Protein AF-A0A1Y1WEI0-F1 (afdb_monomer)

InterPro domains:
  IPR001841 Zinc finger, RING-type [PF13639] (22-65)
  IPR001841 Zinc finger, RING-type [PS50089] (23-65)
  IPR001841 Zinc finger, RING-type [SM00184] (23-64)
  IPR011016 Zinc finger, RING-CH-type [SM00744] (22-65)
  IPR013083 Zinc finger, RING/FYVE/PHD-type [G3DSA:3.30.40.10] (2-68)
  IPR051834 RING finger E3 ubiquitin-protein ligase [PTHR45931] (2-68)

pLDDT: mean 80.34, std 11.6, range [48.84, 91.12]

Foldseek 3Di:
DVPLVPFDKDFDDPDDDDDDQAAPQVRHGRDGRFIWTQDPVRDIHGSVRVVCCCVPPHQADPPPRHHD

Mean predicted aligned error: 6.44 Å

Organism: NCBI:t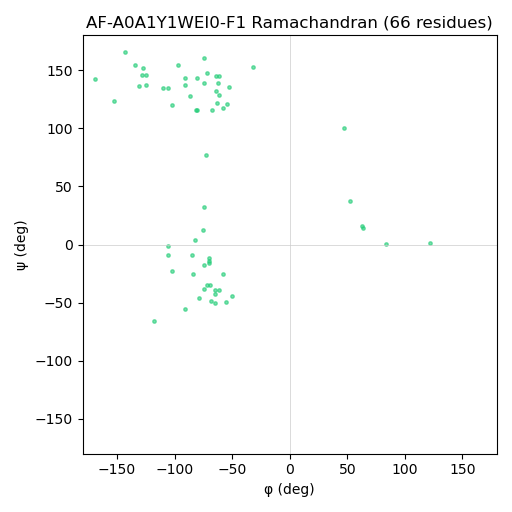xid61395

Sequence (68 aa):
DEQFESLPTEVSKPKGEQHPETCVICLSDFKAGKILVTLPCSHVFHKDCVRTWLTKKSETCPLCKESV

Radius of gyration: 11.43 Å; Cα contacts (8 Å, |Δi|>4): 94; chains: 1; bounding box: 23×25×33 Å

Secondary structure (DSSP, 8-state):
-HHHHTS-EEEPPS--SSS--EETTTTEE--TT-EEEE-TTS-EEEHHHHHHHHHHT-SB-TTT--B-

Structure (mmCIF, N/CA/C/O backbone):
data_AF-A0A1Y1WEI0-F1
#
_entry.id   AF-A0A1Y1WEI0-F1
#
loop_
_atom_site.group_PDB
_atom_site.id
_atom_site.type_symbol
_atom_site.label_atom_id
_atom_site.label_alt_id
_atom_site.label_comp_id
_atom_site.label_asym_id
_atom_site.label_entity_id
_atom_site.label_seq_id
_atom_site.pdbx_PDB_ins_code
_atom_site.Cartn_x
_atom_site.Cartn_y
_atom_site.Cartn_z
_atom_site.occupancy
_atom_site.B_iso_or_equiv
_atom_site.auth_seq_id
_atom_site.auth_comp_id
_atom_site.auth_asym_id
_atom_site.auth_atom_id
_atom_site.pdbx_PDB_model_num
ATOM 1 N N . ASP A 1 1 ? -7.880 14.028 9.528 1.00 53.97 1 ASP A N 1
ATOM 2 C CA . ASP A 1 1 ? -6.640 13.430 9.002 1.00 53.97 1 ASP A CA 1
ATOM 3 C C . ASP A 1 1 ? -6.418 13.968 7.588 1.00 53.97 1 ASP A C 1
ATOM 5 O O . ASP A 1 1 ? -6.601 13.269 6.602 1.00 53.97 1 ASP A O 1
ATOM 9 N N . GLU A 1 2 ? -6.143 15.272 7.487 1.00 60.47 2 GLU A N 1
ATOM 10 C CA . GLU A 1 2 ? -6.102 16.025 6.213 1.00 60.47 2 GLU A CA 1
ATOM 11 C C . GLU A 1 2 ? -4.908 15.649 5.317 1.00 60.47 2 GLU A C 1
ATOM 13 O O . GLU A 1 2 ? -4.905 15.930 4.118 1.00 60.47 2 GLU A O 1
ATOM 18 N N . GLN A 1 3 ? -3.902 14.972 5.879 1.00 63.69 3 GLN A N 1
ATOM 19 C CA . GLN A 1 3 ? -2.656 14.645 5.182 1.00 63.69 3 GLN A CA 1
ATOM 20 C C . GLN A 1 3 ? -2.862 13.598 4.078 1.00 63.69 3 GLN A C 1
ATOM 22 O O . GLN A 1 3 ? -2.254 13.681 3.016 1.00 63.69 3 GLN A O 1
ATOM 27 N N . PHE A 1 4 ? -3.776 12.643 4.277 1.00 68.00 4 PHE A N 1
ATOM 28 C CA . PHE A 1 4 ? -4.004 11.570 3.307 1.00 68.00 4 PHE A CA 1
ATOM 29 C C . PHE A 1 4 ? -4.966 11.958 2.174 1.00 68.00 4 PHE A C 1
ATOM 31 O O . PHE A 1 4 ? -4.917 11.385 1.085 1.00 68.00 4 PHE A O 1
ATOM 38 N N . GLU A 1 5 ? -5.861 12.920 2.413 1.00 67.06 5 GLU A N 1
ATOM 39 C CA . GLU A 1 5 ? -6.860 13.355 1.425 1.00 67.06 5 GLU A CA 1
ATOM 40 C C . GLU A 1 5 ? -6.255 14.205 0.302 1.00 67.06 5 GLU A C 1
ATOM 42 O O . GLU A 1 5 ? -6.846 14.310 -0.771 1.00 67.06 5 GLU A O 1
ATOM 47 N N . SER A 1 6 ? -5.052 14.736 0.525 1.00 73.19 6 SER A N 1
ATOM 48 C CA . SER A 1 6 ? -4.309 15.550 -0.440 1.00 73.19 6 SER A CA 1
ATOM 49 C C . SER A 1 6 ? -3.486 14.724 -1.439 1.00 73.19 6 SER A C 1
ATOM 51 O O . SER A 1 6 ? -2.942 15.281 -2.391 1.00 73.19 6 SER A O 1
ATOM 53 N N . LEU A 1 7 ? -3.373 13.403 -1.245 1.00 75.25 7 LEU A N 1
ATOM 54 C CA . LEU A 1 7 ? -2.566 12.551 -2.117 1.00 75.25 7 LEU A CA 1
ATOM 55 C C . LEU A 1 7 ? -3.252 12.314 -3.474 1.00 75.25 7 LEU A C 1
ATOM 57 O O . LEU A 1 7 ? -4.461 12.052 -3.522 1.00 75.25 7 LEU A O 1
ATOM 61 N N . PRO A 1 8 ? -2.490 12.332 -4.584 1.00 78.25 8 PRO A N 1
ATOM 62 C CA . PRO A 1 8 ? -3.031 12.053 -5.904 1.00 78.25 8 PRO A CA 1
ATOM 63 C C . PRO A 1 8 ? -3.548 10.614 -5.962 1.00 78.25 8 PRO A C 1
ATOM 65 O O . PRO A 1 8 ? -2.822 9.647 -5.719 1.00 78.25 8 PRO A O 1
ATOM 68 N N . THR A 1 9 ? -4.837 10.481 -6.278 1.00 84.69 9 THR A N 1
ATOM 69 C CA . THR A 1 9 ? -5.489 9.185 -6.464 1.00 84.69 9 THR A CA 1
ATOM 70 C C . THR A 1 9 ? -5.828 8.986 -7.926 1.00 84.69 9 THR A C 1
ATOM 72 O O . THR A 1 9 ? -6.360 9.879 -8.583 1.00 84.69 9 THR A O 1
ATOM 75 N N . GLU A 1 10 ? -5.531 7.798 -8.430 1.00 84.50 10 GLU A N 1
ATOM 76 C CA . GLU A 1 10 ? -5.758 7.430 -9.818 1.00 84.50 10 GLU A CA 1
ATOM 77 C C . GLU A 1 10 ? -6.526 6.116 -9.875 1.00 84.50 10 GLU A C 1
ATOM 79 O O . GLU A 1 10 ? -6.378 5.236 -9.028 1.00 84.50 10 GLU A O 1
ATOM 84 N N . VAL A 1 11 ? -7.393 5.971 -10.870 1.00 82.75 11 VAL A N 1
ATOM 85 C CA . VAL A 1 11 ? -8.121 4.718 -11.079 1.00 82.75 11 VAL A CA 1
ATOM 86 C C . VAL A 1 11 ? -7.253 3.801 -11.930 1.00 82.75 11 VAL A C 1
ATOM 88 O O . VAL A 1 11 ? -6.822 4.202 -13.012 1.00 82.75 11 VAL A O 1
ATOM 91 N N . SER A 1 12 ? -7.034 2.567 -11.464 1.00 78.56 12 SER A N 1
ATOM 92 C CA . SER A 1 12 ? -6.313 1.555 -12.241 1.00 78.56 12 SER A CA 1
ATOM 93 C C . SER A 1 12 ? -6.977 1.383 -13.611 1.00 78.56 12 SER A C 1
ATOM 95 O O . SER A 1 12 ? -8.170 1.056 -13.695 1.00 78.56 12 SER A O 1
ATOM 97 N N . LYS A 1 13 ? -6.210 1.622 -14.681 1.00 68.25 13 LYS A N 1
ATOM 98 C CA . LYS A 1 13 ? -6.628 1.385 -16.065 1.00 68.25 13 LYS A CA 1
ATOM 99 C C . LYS A 1 13 ? -6.237 -0.034 -16.489 1.00 68.25 13 LYS A C 1
ATOM 101 O O . LYS A 1 13 ? -5.170 -0.509 -16.108 1.00 68.25 13 LYS A O 1
ATOM 106 N N . PRO A 1 14 ? -7.062 -0.716 -17.299 1.00 58.84 14 PRO A N 1
ATOM 107 C CA . PRO A 1 14 ? -6.683 -2.006 -17.853 1.00 58.84 14 PRO A CA 1
ATOM 108 C C . PRO A 1 14 ? -5.522 -1.838 -18.850 1.00 58.84 14 PRO A C 1
ATOM 110 O O . PRO A 1 14 ? -5.682 -1.199 -19.884 1.00 58.84 14 PRO A O 1
ATOM 113 N N . LYS A 1 15 ? -4.378 -2.436 -18.499 1.00 48.84 15 LYS A N 1
ATOM 114 C CA . LYS A 1 15 ? -3.238 -2.849 -19.337 1.00 48.84 15 LYS A CA 1
ATOM 115 C C . LYS A 1 15 ? -2.701 -1.829 -20.360 1.00 48.84 15 LYS A C 1
ATOM 117 O O . LYS A 1 15 ? -3.156 -1.743 -21.498 1.00 48.84 15 LYS A O 1
ATOM 122 N N . GLY A 1 16 ? -1.606 -1.186 -19.968 1.00 51.44 16 GLY A N 1
ATOM 123 C CA . GLY A 1 16 ? -0.554 -0.665 -20.839 1.00 51.44 16 GLY A CA 1
ATOM 124 C C . GLY A 1 16 ? 0.736 -0.660 -20.018 1.00 51.44 16 GLY A C 1
ATOM 125 O O . GLY A 1 16 ? 0.719 -0.138 -18.907 1.00 51.44 16 GLY A O 1
ATOM 126 N N . GLU A 1 17 ? 1.772 -1.339 -20.514 1.00 53.50 17 GLU A N 1
ATOM 127 C CA . GLU A 1 17 ? 3.103 -1.552 -19.916 1.00 53.50 17 GLU A CA 1
ATOM 128 C C . GLU A 1 17 ? 3.633 -0.388 -19.030 1.00 53.50 17 GLU A C 1
ATOM 130 O O . GLU A 1 17 ? 3.336 0.773 -19.305 1.00 53.50 17 GLU A O 1
ATOM 135 N N . GLN A 1 18 ? 4.495 -0.721 -18.046 1.00 52.84 18 GLN A N 1
ATOM 136 C CA . GLN A 1 18 ? 5.525 0.110 -17.357 1.00 52.84 18 GLN A CA 1
ATOM 137 C C . GLN A 1 18 ? 5.447 0.280 -15.807 1.00 52.84 18 GLN 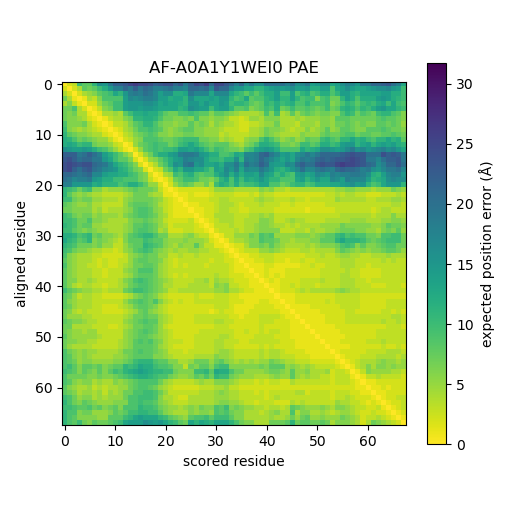A C 1
ATOM 139 O O . GLN A 1 18 ? 6.333 0.923 -15.249 1.00 52.84 18 GLN A O 1
ATOM 144 N N . HIS A 1 19 ? 4.503 -0.317 -15.057 1.00 54.94 19 HIS A N 1
ATOM 145 C CA . HIS A 1 19 ? 4.424 -0.142 -13.580 1.00 54.94 19 HIS A CA 1
ATOM 146 C C . HIS A 1 19 ? 4.203 -1.471 -12.834 1.00 54.94 19 HIS A C 1
ATOM 148 O O . HIS A 1 19 ? 3.628 -2.388 -13.424 1.00 54.94 19 HIS A O 1
ATOM 154 N N . PRO A 1 20 ? 4.612 -1.607 -11.551 1.00 63.38 20 PRO A N 1
ATOM 155 C CA . PRO A 1 20 ? 4.267 -2.783 -10.754 1.00 63.38 20 PRO A CA 1
ATOM 156 C C . PRO A 1 20 ? 2.742 -2.935 -10.687 1.00 63.38 20 PRO A C 1
ATOM 158 O O . PRO A 1 20 ? 2.048 -2.068 -10.169 1.00 63.38 20 PRO A O 1
ATOM 161 N N . GLU A 1 21 ? 2.218 -4.041 -11.219 1.00 71.25 21 GLU A N 1
ATOM 162 C CA . GLU A 1 21 ? 0.771 -4.306 -11.291 1.00 71.25 21 GLU A CA 1
ATOM 163 C C . GLU A 1 21 ? 0.201 -4.870 -9.977 1.00 71.25 21 GLU A C 1
ATOM 165 O O . GLU A 1 21 ? -0.983 -5.187 -9.906 1.00 71.25 21 GLU A O 1
ATOM 170 N N . THR A 1 22 ? 1.011 -4.993 -8.922 1.00 84.12 22 THR A N 1
ATOM 171 C CA . THR A 1 22 ? 0.625 -5.626 -7.655 1.00 84.12 22 THR A CA 1
ATOM 172 C C . THR A 1 22 ? 0.844 -4.714 -6.456 1.00 84.12 22 THR A C 1
ATOM 174 O O . THR A 1 22 ? 1.873 -4.058 -6.298 1.00 84.12 22 THR A O 1
ATOM 177 N N . CYS A 1 23 ? -0.131 -4.701 -5.551 1.00 88.25 23 CYS A N 1
ATOM 178 C CA . CYS A 1 23 ? -0.020 -3.993 -4.287 1.00 88.25 23 CYS A CA 1
ATOM 179 C C . CYS A 1 23 ? 0.774 -4.831 -3.286 1.00 88.25 23 CYS A C 1
ATOM 181 O O . CYS A 1 23 ? 0.285 -5.863 -2.839 1.00 88.25 23 CYS A O 1
ATOM 183 N N . VAL A 1 24 ? 1.942 -4.368 -2.843 1.00 87.69 24 VAL A N 1
ATOM 184 C CA . VAL A 1 24 ? 2.775 -5.129 -1.886 1.00 87.69 24 VAL A CA 1
ATOM 185 C C . VAL A 1 24 ? 2.196 -5.220 -0.468 1.00 87.69 24 VAL A C 1
ATOM 187 O O . VAL A 1 24 ? 2.666 -6.015 0.335 1.00 87.69 24 VAL A O 1
ATOM 190 N N . ILE A 1 25 ? 1.163 -4.433 -0.150 1.00 88.88 25 ILE A N 1
ATOM 191 C CA . ILE A 1 25 ? 0.501 -4.466 1.165 1.00 88.88 25 ILE A CA 1
ATOM 192 C C . ILE A 1 25 ? -0.459 -5.656 1.258 1.00 88.88 25 ILE A C 1
ATOM 194 O O . ILE A 1 25 ? -0.476 -6.360 2.263 1.00 88.88 25 ILE A O 1
ATOM 198 N N . CYS A 1 26 ? -1.276 -5.871 0.222 1.00 90.38 26 CYS A N 1
ATOM 199 C CA . CYS A 1 26 ? -2.251 -6.965 0.174 1.00 90.38 26 CYS A CA 1
ATOM 200 C C . CYS A 1 26 ? -1.851 -8.110 -0.766 1.00 90.38 26 CYS A C 1
ATOM 202 O O . CYS A 1 26 ? -2.590 -9.085 -0.866 1.00 90.38 26 CYS A O 1
ATOM 204 N N . LEU A 1 27 ? -0.706 -7.988 -1.446 1.00 87.94 27 LEU A N 1
ATOM 205 C CA . LEU A 1 27 ? -0.177 -8.938 -2.430 1.00 87.94 27 LEU A CA 1
ATOM 206 C C . LEU A 1 27 ? -1.201 -9.289 -3.524 1.00 87.94 27 LEU A C 1
ATOM 208 O O . LEU A 1 27 ? -1.302 -10.432 -3.957 1.00 87.94 27 LEU A O 1
ATOM 212 N N . SER A 1 28 ? -1.995 -8.299 -3.938 1.00 87.19 28 SER A N 1
ATOM 213 C CA . SER A 1 28 ? -3.077 -8.448 -4.918 1.00 87.19 28 SER A CA 1
ATOM 214 C C . SER A 1 28 ? -2.907 -7.480 -6.079 1.00 87.19 28 SER A C 1
ATOM 216 O O . SER A 1 28 ? -2.462 -6.345 -5.884 1.00 87.19 28 SER A O 1
ATOM 218 N N . ASP A 1 29 ? -3.309 -7.922 -7.269 1.00 85.56 29 ASP A N 1
ATOM 219 C CA . ASP A 1 29 ? -3.216 -7.136 -8.496 1.00 85.56 29 ASP A CA 1
ATOM 220 C C . ASP A 1 29 ? -4.099 -5.882 -8.457 1.00 85.56 29 ASP A C 1
ATOM 222 O O . ASP A 1 29 ? -5.223 -5.887 -7.934 1.00 85.56 29 ASP A O 1
ATOM 226 N N . PHE A 1 30 ? -3.609 -4.814 -9.082 1.00 85.19 30 PHE A N 1
ATOM 227 C CA . PHE A 1 30 ? -4.324 -3.564 -9.298 1.00 85.19 30 PHE A CA 1
ATOM 228 C C . PHE A 1 30 ? -5.404 -3.746 -10.365 1.00 85.19 30 PHE A C 1
ATOM 230 O O . PHE A 1 30 ? -5.265 -3.334 -11.516 1.00 85.19 30 PHE A O 1
ATOM 237 N N . LYS A 1 31 ? -6.522 -4.366 -9.986 1.00 74.88 31 LYS A N 1
ATOM 238 C CA . LYS A 1 31 ? -7.657 -4.569 -10.896 1.00 74.88 31 LYS A CA 1
ATOM 239 C C . LYS A 1 31 ? -8.231 -3.241 -11.391 1.00 74.88 31 LYS A C 1
ATOM 241 O O . LYS A 1 31 ? -8.327 -2.273 -10.635 1.00 74.88 31 LYS A O 1
ATOM 246 N N . ALA A 1 32 ? -8.683 -3.237 -12.644 1.00 76.62 32 ALA A N 1
ATOM 247 C CA . ALA A 1 32 ? -9.350 -2.092 -13.248 1.00 76.62 32 ALA A CA 1
ATOM 248 C C . ALA A 1 32 ? -10.525 -1.610 -12.378 1.00 76.62 32 ALA A C 1
ATOM 250 O O . ALA A 1 32 ? -11.301 -2.415 -11.857 1.00 76.62 32 ALA A O 1
ATOM 251 N N . GLY A 1 33 ? -10.633 -0.293 -12.199 1.00 78.19 33 GLY A N 1
ATOM 252 C CA . GLY A 1 33 ? -11.668 0.316 -11.357 1.00 78.19 33 GLY A CA 1
ATOM 253 C C . GLY A 1 33 ? -11.344 0.363 -9.859 1.00 78.19 33 GLY A C 1
ATOM 254 O O . GLY A 1 33 ? -12.148 0.871 -9.079 1.00 78.19 33 GLY A O 1
ATOM 255 N N . LYS A 1 34 ? -10.177 -0.129 -9.424 1.00 83.62 34 LYS A N 1
ATOM 256 C CA . LYS A 1 34 ? -9.677 0.125 -8.067 1.00 83.62 34 LYS A CA 1
ATOM 257 C C . LYS A 1 34 ? -9.021 1.500 -7.980 1.00 83.62 34 LYS A C 1
ATOM 259 O O . LYS A 1 34 ? -8.353 1.934 -8.915 1.00 83.62 34 LYS A O 1
ATOM 264 N N . ILE A 1 35 ? -9.210 2.159 -6.835 1.00 88.25 35 ILE A N 1
ATOM 265 C CA . ILE A 1 35 ? -8.565 3.438 -6.535 1.00 88.25 35 ILE A CA 1
ATOM 266 C C . ILE A 1 35 ? -7.155 3.156 -6.037 1.00 88.25 35 ILE A C 1
ATOM 268 O O . ILE A 1 35 ? -6.951 2.535 -4.9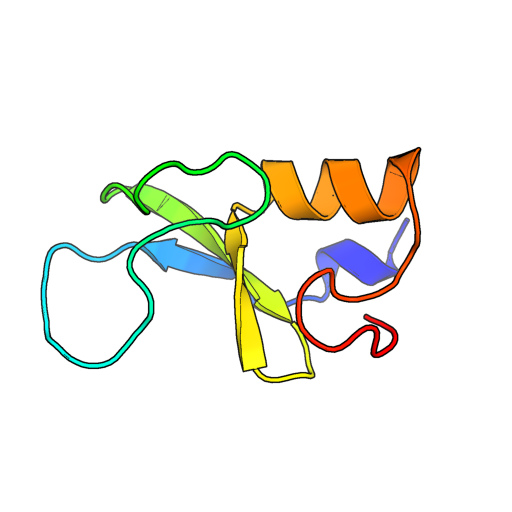86 1.00 88.25 35 ILE A O 1
ATOM 272 N N . LEU A 1 36 ? -6.197 3.622 -6.813 1.00 88.69 36 LEU A N 1
ATOM 273 C CA . LEU A 1 36 ? -4.793 3.644 -6.483 1.00 88.69 36 LEU A CA 1
ATOM 274 C C . LEU A 1 36 ? -4.441 5.023 -5.942 1.00 88.69 36 LEU A C 1
ATOM 276 O O . LEU A 1 36 ? -5.114 6.016 -6.219 1.00 88.69 36 LEU A O 1
ATOM 280 N N . VAL A 1 37 ? -3.398 5.077 -5.138 1.00 87.75 37 VAL A N 1
ATOM 281 C CA 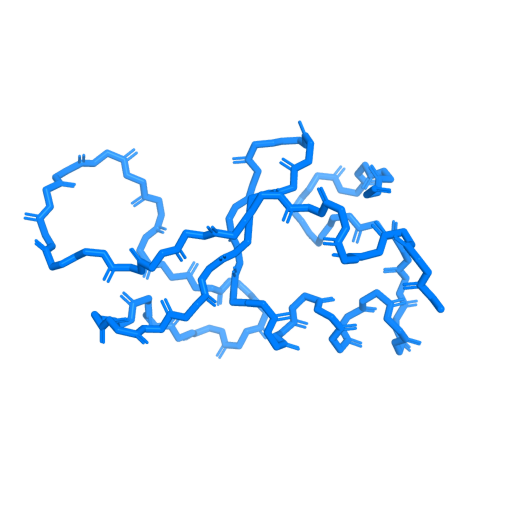. VAL A 1 37 ? -2.809 6.320 -4.666 1.00 87.75 37 VAL A CA 1
ATOM 282 C C . VAL A 1 37 ? -1.315 6.244 -4.886 1.00 87.75 37 VAL A C 1
ATOM 284 O O . VAL A 1 37 ? -0.691 5.208 -4.623 1.00 87.75 37 VAL A O 1
ATOM 287 N N . THR A 1 38 ? -0.774 7.343 -5.386 1.00 87.88 38 THR A N 1
ATOM 288 C CA . THR A 1 38 ? 0.651 7.500 -5.637 1.00 87.88 38 THR A CA 1
ATOM 289 C C . THR A 1 38 ? 1.226 8.345 -4.514 1.00 87.88 38 THR A C 1
ATOM 291 O O . THR A 1 38 ? 0.789 9.470 -4.276 1.00 87.88 38 THR A O 1
ATOM 294 N N . LEU A 1 39 ? 2.179 7.778 -3.783 1.00 87.62 39 LEU A N 1
ATOM 295 C CA . LEU A 1 39 ? 2.889 8.483 -2.721 1.00 87.62 39 LEU A CA 1
ATOM 296 C C . LEU A 1 39 ? 3.892 9.485 -3.320 1.00 87.62 39 LEU A C 1
ATOM 298 O O . LEU A 1 39 ? 4.317 9.294 -4.463 1.00 87.62 39 LEU A O 1
ATOM 302 N N . PRO A 1 40 ? 4.352 10.503 -2.566 1.00 86.38 40 PRO A N 1
ATOM 303 C CA . PRO A 1 40 ? 5.365 11.448 -3.057 1.00 86.38 40 PRO A CA 1
ATOM 304 C C . PRO A 1 40 ? 6.680 10.769 -3.479 1.00 86.38 40 PRO A C 1
ATOM 306 O O . PRO A 1 40 ? 7.365 11.252 -4.374 1.00 86.38 40 PRO A O 1
ATOM 309 N N . CYS A 1 41 ? 6.990 9.595 -2.921 1.00 89.00 41 CYS A N 1
ATOM 310 C CA . CYS A 1 41 ? 8.108 8.741 -3.340 1.00 89.00 41 CYS A CA 1
ATOM 311 C C . CYS A 1 41 ? 7.864 7.964 -4.657 1.00 89.00 41 CYS A C 1
ATOM 313 O O . CYS A 1 41 ? 8.600 7.028 -4.958 1.00 8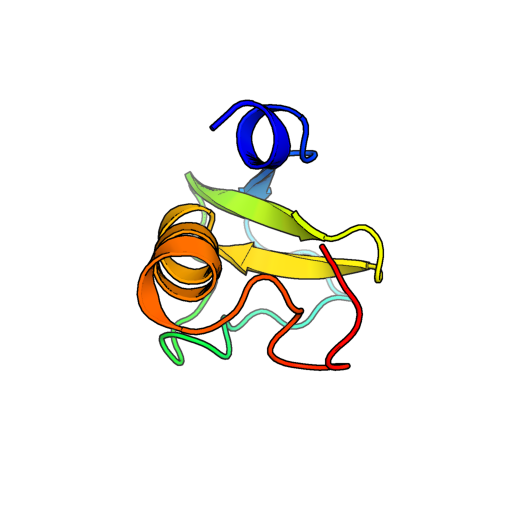9.00 41 CYS A O 1
ATOM 315 N N . SER A 1 42 ? 6.823 8.304 -5.432 1.00 85.69 42 SER A N 1
ATOM 316 C CA . SER A 1 42 ? 6.411 7.654 -6.695 1.00 85.69 42 SER A C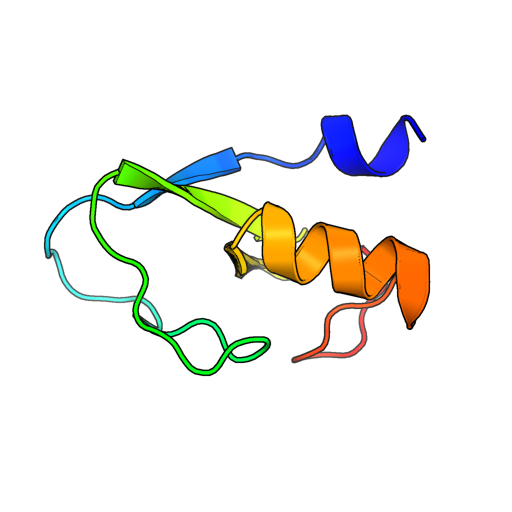A 1
ATOM 317 C C . SER A 1 42 ? 5.962 6.189 -6.590 1.00 85.69 42 SER A C 1
ATOM 319 O O . SER A 1 42 ? 5.812 5.505 -7.601 1.00 85.69 42 SER A O 1
ATOM 321 N N . HIS A 1 43 ? 5.700 5.688 -5.382 1.00 88.44 43 HIS A N 1
ATOM 322 C CA . HIS A 1 43 ? 5.189 4.333 -5.186 1.00 88.44 43 HIS A CA 1
ATOM 323 C C . HIS A 1 43 ? 3.661 4.290 -5.174 1.00 88.44 43 HIS A C 1
ATOM 325 O O . HIS A 1 43 ? 3.010 5.112 -4.528 1.00 88.44 43 HIS A O 1
ATOM 331 N N . VAL A 1 44 ? 3.102 3.286 -5.850 1.00 87.50 44 VAL A N 1
ATOM 332 C CA . VAL A 1 44 ? 1.659 3.129 -6.048 1.00 87.50 44 VAL A CA 1
ATOM 333 C C . VAL A 1 44 ? 1.109 2.011 -5.168 1.00 87.50 44 VAL A C 1
ATOM 335 O O . VAL A 1 44 ? 1.666 0.914 -5.103 1.00 87.50 44 VAL A O 1
ATOM 338 N N . PHE A 1 45 ? -0.021 2.272 -4.511 1.00 89.44 45 PHE A N 1
ATOM 339 C CA . PHE A 1 45 ? -0.725 1.297 -3.677 1.00 89.44 45 PHE A CA 1
ATOM 340 C C . PHE A 1 45 ? -2.237 1.454 -3.807 1.00 89.44 45 PHE A C 1
ATOM 342 O O . PHE A 1 45 ? -2.733 2.482 -4.255 1.00 89.44 45 PHE A O 1
ATOM 349 N N . HIS A 1 46 ? -3.001 0.463 -3.347 1.00 91.12 46 HIS A N 1
ATOM 350 C CA . HIS A 1 46 ? -4.436 0.655 -3.163 1.00 91.12 46 HIS A CA 1
ATOM 351 C C . HIS A 1 46 ? -4.675 1.715 -2.087 1.00 91.12 46 HIS A C 1
ATOM 353 O O . HIS A 1 46 ? -4.117 1.604 -0.990 1.00 91.12 46 HIS A O 1
ATOM 359 N N . LYS A 1 47 ? -5.560 2.680 -2.370 1.00 88.62 47 LYS A N 1
ATOM 360 C CA . LYS A 1 47 ? -5.931 3.746 -1.426 1.00 88.62 47 LYS A CA 1
ATOM 361 C C . LYS A 1 47 ? -6.314 3.181 -0.058 1.00 88.62 47 LYS A C 1
ATOM 363 O O . LYS A 1 47 ? -5.828 3.659 0.957 1.00 88.62 47 LYS A O 1
ATOM 368 N N . ASP A 1 48 ? -7.114 2.119 -0.032 1.00 89.38 48 ASP A N 1
ATOM 369 C CA . ASP A 1 48 ? -7.524 1.439 1.203 1.00 89.38 48 ASP A CA 1
ATOM 370 C C . ASP A 1 48 ? -6.360 0.775 1.952 1.00 89.38 48 ASP A C 1
ATOM 372 O O . ASP A 1 48 ? -6.252 0.875 3.178 1.00 89.38 48 ASP A O 1
ATOM 376 N N . CYS A 1 49 ? -5.467 0.103 1.221 1.00 90.75 49 CYS A N 1
ATOM 377 C CA . CYS A 1 49 ? -4.360 -0.637 1.818 1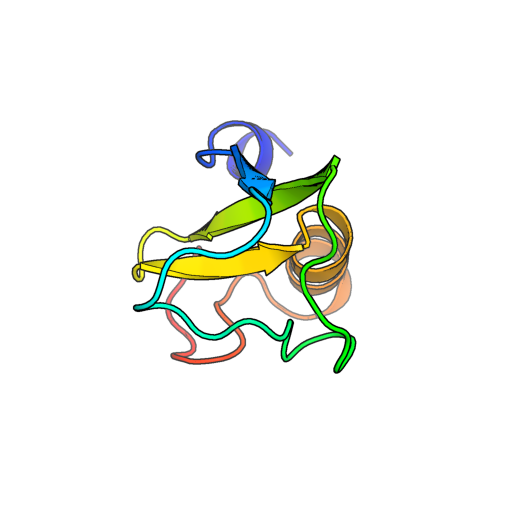.00 90.75 49 CYS A CA 1
ATOM 378 C C . CYS A 1 49 ? -3.337 0.302 2.451 1.00 90.75 49 CYS A C 1
ATOM 380 O O . CYS A 1 49 ? -2.956 0.099 3.603 1.00 90.75 49 CYS A O 1
ATOM 382 N N . VAL A 1 50 ? -2.913 1.336 1.723 1.00 88.25 50 VAL A N 1
ATOM 383 C CA . VAL A 1 50 ? -1.949 2.298 2.260 1.00 88.25 50 VAL A CA 1
ATOM 384 C C . VAL A 1 50 ? -2.581 3.187 3.321 1.00 88.25 50 VAL A C 1
ATOM 386 O O . VAL A 1 50 ? -1.942 3.409 4.335 1.00 88.25 50 VAL A O 1
ATOM 389 N N . ARG A 1 51 ? -3.865 3.558 3.212 1.00 86.94 51 ARG A N 1
ATOM 390 C CA . ARG A 1 51 ? -4.578 4.228 4.311 1.00 86.94 51 ARG A CA 1
ATOM 391 C C . ARG A 1 51 ? -4.520 3.400 5.590 1.00 86.94 51 ARG A C 1
ATOM 393 O O . ARG A 1 51 ? -4.139 3.903 6.638 1.00 86.94 51 ARG A O 1
ATOM 400 N N . THR A 1 52 ? -4.847 2.111 5.496 1.00 89.62 52 THR A N 1
ATOM 401 C CA . THR A 1 52 ? -4.786 1.201 6.647 1.00 89.62 52 THR A CA 1
ATOM 402 C C . THR A 1 52 ? -3.366 1.094 7.198 1.00 89.62 52 THR A C 1
ATOM 404 O O . THR A 1 52 ? -3.192 1.049 8.412 1.00 89.62 52 THR A O 1
ATOM 407 N N . TRP A 1 53 ? -2.354 1.069 6.330 1.00 89.44 53 TRP A N 1
ATOM 408 C CA . TRP A 1 53 ? -0.951 1.042 6.734 1.00 89.44 53 TRP A CA 1
ATOM 409 C C . TRP A 1 53 ? -0.529 2.316 7.474 1.00 89.44 53 TRP A C 1
ATOM 411 O O . TRP A 1 53 ? 0.003 2.211 8.576 1.00 89.44 53 TRP A O 1
ATOM 421 N N . LEU A 1 54 ? -0.820 3.499 6.927 1.00 86.00 54 LEU A N 1
ATOM 422 C CA . LEU A 1 54 ? -0.458 4.772 7.555 1.00 86.00 54 LEU A CA 1
ATOM 423 C C . LEU A 1 54 ? -1.186 4.976 8.883 1.00 86.00 54 LEU A C 1
ATOM 425 O O . LEU A 1 54 ? -0.574 5.393 9.857 1.00 86.00 54 LEU A O 1
ATOM 429 N N . THR A 1 55 ? -2.462 4.586 8.964 1.00 85.88 55 THR A N 1
ATOM 430 C CA . THR A 1 55 ? -3.241 4.710 10.202 1.00 85.88 55 THR A CA 1
ATOM 431 C C . THR A 1 55 ? -2.865 3.669 11.262 1.00 85.88 55 THR A C 1
ATOM 433 O O . THR A 1 55 ? -2.895 3.975 12.450 1.00 85.88 55 THR A O 1
ATOM 436 N N . LYS A 1 56 ? -2.566 2.416 10.881 1.00 85.75 56 LYS A N 1
ATOM 437 C CA . LYS A 1 56 ? -2.367 1.318 11.854 1.00 85.75 56 LYS A CA 1
ATOM 438 C C . LYS A 1 56 ?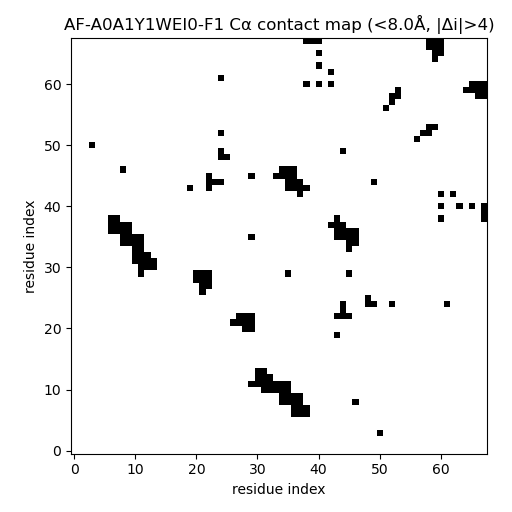 -0.912 0.952 12.118 1.00 85.75 56 LYS A C 1
ATOM 440 O O . LYS A 1 56 ? -0.641 0.293 13.120 1.00 85.75 56 LYS A O 1
ATOM 445 N N . LYS A 1 57 ? -0.003 1.254 11.194 1.00 85.38 57 LYS A N 1
ATOM 446 C CA . LYS A 1 57 ? 1.373 0.751 11.224 1.00 85.38 57 LYS A CA 1
ATOM 447 C C . LYS A 1 57 ? 2.377 1.886 11.347 1.00 85.38 57 LYS A C 1
ATOM 449 O O . LYS A 1 57 ? 3.096 1.934 12.340 1.00 85.38 57 LYS A O 1
ATOM 454 N N . SER A 1 58 ? 2.482 2.740 10.334 1.00 85.38 58 SER A N 1
ATOM 455 C CA . SER A 1 58 ? 3.471 3.824 10.257 1.00 85.38 58 SER A CA 1
ATOM 456 C C . SER A 1 58 ? 3.125 4.757 9.108 1.00 85.38 58 SER A C 1
ATOM 458 O O . SER A 1 58 ? 2.786 4.258 8.042 1.00 85.38 58 SER A O 1
ATOM 460 N N . GLU A 1 59 ? 3.325 6.064 9.275 1.00 86.19 59 GLU A N 1
ATOM 461 C CA . GLU A 1 59 ? 3.125 7.113 8.255 1.00 86.19 59 GLU A CA 1
ATOM 462 C C . GLU A 1 59 ? 4.241 7.142 7.181 1.00 86.19 59 GLU A C 1
ATOM 464 O O . GLU A 1 59 ? 4.612 8.191 6.659 1.00 86.19 59 GLU A O 1
ATOM 469 N N . THR A 1 60 ? 4.814 5.981 6.855 1.00 89.75 60 THR A N 1
ATOM 470 C CA . THR A 1 60 ? 5.918 5.836 5.899 1.00 89.75 60 THR A CA 1
ATOM 471 C C . THR A 1 60 ? 5.602 4.805 4.822 1.00 89.75 60 THR A C 1
ATOM 473 O O . THR A 1 60 ? 4.851 3.845 5.027 1.00 89.75 60 THR A O 1
ATOM 476 N N . CYS A 1 61 ? 6.207 4.989 3.651 1.00 89.12 61 CYS A N 1
ATOM 477 C CA . CYS A 1 61 ? 6.078 4.100 2.510 1.00 89.12 61 CYS A CA 1
ATOM 478 C C . CYS A 1 61 ? 6.600 2.689 2.849 1.00 89.12 61 CYS A C 1
ATOM 480 O O . CYS A 1 61 ? 7.747 2.542 3.268 1.00 89.12 61 CYS A O 1
ATOM 482 N N . PRO A 1 62 ? 5.833 1.614 2.611 1.00 86.81 62 PRO A N 1
ATOM 483 C CA . PRO A 1 62 ? 6.287 0.254 2.906 1.00 86.81 62 PRO A CA 1
ATOM 484 C C . PRO A 1 62 ? 7.409 -0.245 1.974 1.00 86.81 62 PRO A C 1
ATOM 486 O O . PRO A 1 62 ? 8.038 -1.251 2.289 1.00 86.81 62 PRO A O 1
ATOM 489 N N . LEU A 1 63 ? 7.667 0.438 0.848 1.00 86.12 63 LEU A N 1
ATOM 490 C CA . LEU A 1 63 ? 8.725 0.086 -0.110 1.00 86.12 63 LEU A CA 1
ATOM 491 C C . LEU A 1 63 ? 10.055 0.779 0.209 1.00 86.12 63 LEU A C 1
ATOM 493 O O . LEU A 1 63 ? 11.065 0.104 0.387 1.00 86.12 63 LEU A O 1
ATOM 497 N N . CYS A 1 64 ? 10.059 2.110 0.316 1.00 89.81 64 CYS A N 1
ATOM 498 C CA . CYS A 1 64 ? 11.283 2.891 0.540 1.00 89.81 64 CYS A CA 1
ATOM 499 C C . CYS A 1 64 ? 11.434 3.442 1.964 1.00 89.81 64 CYS A C 1
ATOM 501 O O . CYS A 1 64 ? 12.506 3.929 2.309 1.00 89.81 64 CYS A O 1
ATOM 503 N N . LYS A 1 65 ? 10.397 3.341 2.806 1.00 87.00 65 LYS A N 1
ATOM 504 C CA . LYS A 1 65 ? 10.350 3.889 4.176 1.00 87.00 65 LYS A CA 1
ATOM 505 C C . LYS A 1 65 ? 10.466 5.413 4.260 1.00 87.00 65 LYS A C 1
ATOM 507 O O . LYS A 1 65 ? 10.693 5.934 5.348 1.00 87.00 65 LYS A O 1
ATOM 512 N N . GLU A 1 66 ? 10.265 6.124 3.152 1.00 85.81 66 GLU A N 1
ATOM 513 C CA . GLU A 1 66 ? 10.109 7.582 3.166 1.00 85.81 66 GLU A CA 1
ATOM 514 C C . GLU A 1 66 ? 8.766 7.988 3.768 1.00 85.81 66 GLU A C 1
ATOM 516 O O . GLU A 1 66 ? 7.773 7.271 3.623 1.00 85.81 66 GLU A O 1
ATOM 521 N N . SER A 1 67 ? 8.743 9.138 4.436 1.00 82.62 67 SER A N 1
ATOM 522 C CA . SER A 1 67 ? 7.517 9.741 4.954 1.00 82.62 67 SER A CA 1
ATOM 523 C C . SER A 1 67 ? 6.564 10.088 3.816 1.00 82.62 67 SER A C 1
ATOM 525 O O . SER A 1 67 ? 6.994 10.530 2.746 1.00 82.62 67 SER A O 1
ATOM 527 N N . VAL A 1 68 ? 5.282 9.823 4.053 1.00 78.50 68 VAL A N 1
ATOM 528 C CA . VAL A 1 68 ? 4.203 10.066 3.090 1.00 78.50 68 VAL A CA 1
ATOM 529 C C . VAL A 1 68 ? 3.703 11.498 3.159 1.00 78.50 68 VAL A C 1
ATOM 531 O O . VAL A 1 68 ? 3.681 12.050 4.278 1.00 78.50 68 VAL A O 1
#

Solvent-accessible surface area (backbone atoms only — not comparable to full-atom values): 4290 Å² total; per-residue (Å²): 124,73,77,69,75,72,50,58,67,46,66,34,67,80,83,75,92,91,70,88,60,52,22,84,85,77,73,41,68,63,49,62,78,39,54,28,28,45,41,91,85,74,49,67,32,40,44,70,55,50,49,49,36,39,74,74,74,43,62,41,38,92,86,81,61,47,75,104

Nearest PDB structures (foldseek):
  5zc4-assembly2_D  TM=9.380E-01  e=7.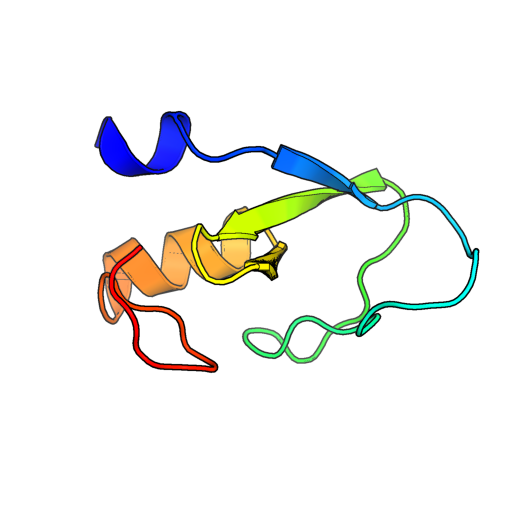704E-08  Homo sapiens
  4v3k-assembly1_F  TM=9.025E-01  e=2.793E-07  Homo sapiens
  7bvw-assembly1_A  TM=8.955E-01  e=2.793E-07  Arabidopsis thaliana
  7ojx-assembly1_A  TM=9.030E-01  e=4.804E-07  Homo sapiens
  7bvw-assembly2_B  TM=9.080E-01  e=1.013E-06  Arabidopsis thaliana